Protein AF-D3RX54-F1 (afdb_monomer_lite)

pLDDT: mean 88.06, std 8.04, range [50.91, 95.69]

Sequence (73 aa):
MMEGMTTLDYIKYVREHPELKCKECGKSFKDVVWFIDFKEDENGIEVKGKGKGRVYVVCCNCGTENDLLELVG

Radius of gyration: 11.64 Å; chains: 1; bounding box: 29×20×27 Å

Foldseek 3Di:
DCAAEALVVVVVVLCVCQVQADPPPRHTPNVFDWHKDWDADPPAHQHHPPGGTWIWTATPVPRDTHTVVNRVD

Secondary structure (DSSP, 8-state):
--TT--HHHHHHHHHH-TT-B-TTT--BTTSS-EEEEEEEEEEEEEETTTEEEEEEEEETTT--EEEHHHHH-

Structure (mmCIF, N/CA/C/O backbone):
data_AF-D3RX54-F1
#
_entry.id   AF-D3RX54-F1
#
loop_
_atom_site.group_PDB
_atom_site.id
_atom_site.type_symbol
_atom_site.label_atom_id
_atom_site.label_alt_id
_atom_site.label_comp_id
_atom_site.label_asym_id
_atom_site.label_entity_id
_atom_site.label_seq_id
_atom_site.pdbx_PDB_ins_code
_atom_site.Cartn_x
_atom_site.Cartn_y
_atom_site.Cartn_z
_atom_site.occupancy
_atom_site.B_iso_or_equiv
_atom_site.auth_seq_id
_atom_site.auth_comp_id
_atom_site.auth_asym_id
_atom_site.auth_atom_id
_atom_site.pdbx_PDB_model_num
ATOM 1 N N . MET A 1 1 ? 15.948 2.822 0.737 1.00 50.91 1 MET A N 1
ATOM 2 C CA . MET A 1 1 ? 15.876 2.856 -0.742 1.00 50.91 1 MET A CA 1
ATOM 3 C C . MET A 1 1 ? 15.105 1.628 -1.200 1.00 50.91 1 MET A C 1
ATOM 5 O O . MET A 1 1 ? 15.536 0.528 -0.884 1.00 50.91 1 MET A O 1
ATOM 9 N N . MET A 1 2 ? 13.953 1.816 -1.852 1.00 60.84 2 MET A N 1
ATOM 10 C CA . MET A 1 2 ? 13.045 0.748 -2.318 1.00 60.84 2 MET A CA 1
ATOM 11 C C . MET A 1 2 ? 13.158 0.502 -3.837 1.00 60.84 2 MET A C 1
ATOM 13 O O . MET A 1 2 ? 12.159 0.221 -4.496 1.00 60.84 2 MET A O 1
ATOM 17 N N . GLU A 1 3 ? 14.343 0.674 -4.427 1.00 63.75 3 GLU A N 1
ATOM 18 C CA . GLU A 1 3 ? 14.524 0.500 -5.874 1.00 63.75 3 GLU A CA 1
ATOM 19 C C . GLU A 1 3 ? 14.590 -0.987 -6.254 1.00 63.75 3 GLU A C 1
ATOM 21 O O . GLU A 1 3 ? 15.321 -1.766 -5.640 1.00 63.75 3 GLU A O 1
ATOM 26 N N . GLY A 1 4 ? 13.834 -1.387 -7.284 1.00 69.75 4 GLY A N 1
ATOM 27 C CA . GLY A 1 4 ? 13.911 -2.730 -7.870 1.00 69.75 4 GLY A CA 1
ATOM 28 C C . GLY A 1 4 ? 13.116 -3.820 -7.142 1.00 69.75 4 GLY A C 1
ATOM 29 O O . GLY A 1 4 ? 13.332 -5.007 -7.402 1.00 69.75 4 GLY A O 1
ATOM 30 N N . MET A 1 5 ? 12.192 -3.447 -6.254 1.00 82.19 5 MET A N 1
ATOM 31 C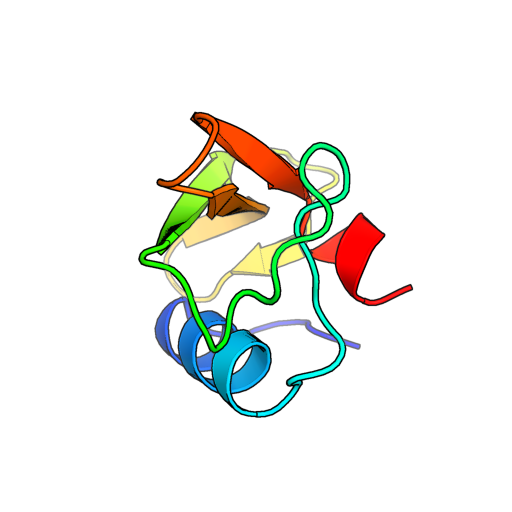 CA . MET A 1 5 ? 11.308 -4.386 -5.557 1.00 82.19 5 MET A CA 1
ATOM 32 C C . MET A 1 5 ? 10.185 -4.911 -6.465 1.00 82.19 5 MET A C 1
ATOM 34 O O . MET A 1 5 ? 9.724 -4.239 -7.392 1.00 82.19 5 MET A O 1
ATOM 38 N N . THR A 1 6 ? 9.736 -6.140 -6.203 1.00 86.88 6 THR A N 1
ATOM 39 C CA . THR A 1 6 ? 8.542 -6.712 -6.841 1.00 86.88 6 THR A CA 1
ATOM 40 C C . THR A 1 6 ? 7.278 -6.335 -6.067 1.00 86.88 6 THR A C 1
ATOM 42 O O . THR A 1 6 ? 7.333 -5.984 -4.890 1.00 86.88 6 THR A O 1
ATOM 45 N N . THR A 1 7 ? 6.098 -6.492 -6.678 1.00 82.38 7 THR A N 1
ATOM 46 C CA . THR A 1 7 ? 4.817 -6.325 -5.963 1.00 82.38 7 THR A CA 1
ATOM 47 C C . THR A 1 7 ? 4.722 -7.215 -4.716 1.00 82.38 7 THR A C 1
ATOM 49 O O . THR A 1 7 ? 4.196 -6.778 -3.698 1.00 82.38 7 THR A O 1
ATOM 52 N N . LEU A 1 8 ? 5.266 -8.438 -4.754 1.00 86.44 8 LEU A N 1
ATOM 53 C CA . LEU A 1 8 ? 5.279 -9.338 -3.594 1.00 86.44 8 LEU A CA 1
ATOM 54 C C . LEU A 1 8 ? 6.147 -8.810 -2.449 1.00 86.44 8 LEU A C 1
ATOM 56 O O . LEU A 1 8 ? 5.791 -9.009 -1.288 1.00 86.44 8 LEU A O 1
ATOM 60 N N . ASP A 1 9 ? 7.256 -8.143 -2.759 1.00 89.06 9 ASP A N 1
ATOM 61 C CA . ASP A 1 9 ? 8.132 -7.561 -1.741 1.00 89.06 9 ASP A CA 1
ATOM 62 C C . ASP A 1 9 ? 7.428 -6.410 -1.020 1.00 89.06 9 ASP A C 1
ATOM 64 O O . ASP A 1 9 ? 7.471 -6.350 0.205 1.00 89.06 9 ASP A O 1
ATOM 68 N N . TYR A 1 10 ? 6.668 -5.580 -1.742 1.00 86.00 10 TYR A N 1
ATOM 69 C CA . TYR A 1 10 ? 5.830 -4.552 -1.118 1.00 86.00 10 TYR A CA 1
ATOM 70 C C . TYR A 1 10 ? 4.722 -5.149 -0.242 1.00 86.00 10 TYR A C 1
ATOM 72 O O . TYR A 1 10 ? 4.454 -4.633 0.841 1.00 86.00 10 TYR A O 1
ATOM 80 N N . ILE A 1 11 ? 4.107 -6.269 -0.648 1.00 87.12 11 ILE A N 1
ATOM 81 C CA . ILE A 1 11 ? 3.120 -6.961 0.202 1.00 87.12 11 ILE A CA 1
ATOM 82 C C . ILE A 1 11 ? 3.774 -7.446 1.500 1.00 87.12 11 ILE A C 1
ATOM 84 O O . ILE A 1 11 ? 3.196 -7.288 2.575 1.00 87.12 11 ILE A O 1
ATOM 88 N N . LYS A 1 12 ? 4.965 -8.051 1.413 1.00 89.19 12 LYS A N 1
ATOM 89 C CA . LYS A 1 12 ? 5.710 -8.500 2.598 1.00 89.19 12 LYS A CA 1
ATOM 90 C C . LYS A 1 12 ? 6.071 -7.325 3.495 1.00 89.19 12 LYS A C 1
ATOM 92 O O . LYS A 1 12 ? 5.778 -7.389 4.682 1.00 89.19 12 LYS A O 1
ATOM 97 N N . TYR A 1 13 ? 6.587 -6.246 2.914 1.00 88.75 13 TYR A N 1
ATOM 98 C CA . TYR A 1 13 ? 6.928 -5.024 3.631 1.00 88.75 13 TYR A CA 1
ATOM 99 C C . TYR A 1 13 ? 5.736 -4.497 4.443 1.00 88.75 13 TYR A C 1
ATOM 101 O O . TYR A 1 13 ? 5.824 -4.368 5.659 1.00 88.75 13 TYR A O 1
ATOM 109 N N . VAL A 1 14 ? 4.569 -4.307 3.819 1.00 87.44 14 VAL A N 1
ATOM 110 C CA . VAL A 1 14 ? 3.382 -3.804 4.535 1.00 87.44 14 VAL A CA 1
ATOM 111 C C . VAL A 1 14 ? 2.937 -4.749 5.663 1.00 87.44 14 VAL A C 1
ATOM 113 O O . VAL A 1 14 ? 2.417 -4.297 6.680 1.00 87.44 14 VAL A O 1
ATOM 116 N N . ARG A 1 15 ? 3.156 -6.065 5.525 1.00 86.56 15 ARG A N 1
ATOM 117 C CA . ARG A 1 15 ? 2.862 -7.044 6.588 1.00 86.56 15 ARG A CA 1
ATOM 118 C C . ARG A 1 15 ? 3.878 -7.038 7.731 1.00 86.56 15 ARG A C 1
ATOM 120 O O . ARG A 1 15 ? 3.496 -7.323 8.864 1.00 86.56 15 ARG A O 1
ATOM 127 N N . GLU A 1 16 ? 5.145 -6.776 7.433 1.00 90.75 16 GLU A N 1
ATOM 128 C CA . GLU A 1 16 ? 6.246 -6.752 8.404 1.00 90.75 16 GLU A CA 1
ATOM 129 C C . GLU A 1 16 ? 6.322 -5.430 9.181 1.00 90.75 16 GLU A C 1
ATOM 131 O O . GLU A 1 16 ? 6.916 -5.400 10.256 1.00 90.75 16 GLU A O 1
ATOM 136 N N . HIS A 1 17 ? 5.651 -4.385 8.689 1.00 89.12 17 HIS A N 1
ATOM 137 C CA . HIS A 1 17 ? 5.571 -3.057 9.295 1.00 89.12 17 HIS A CA 1
ATOM 138 C C . HIS A 1 17 ? 4.178 -2.790 9.913 1.00 89.12 17 HIS A C 1
ATOM 140 O O . HIS A 1 17 ? 3.331 -2.125 9.305 1.00 89.12 17 HIS A O 1
ATOM 146 N N . PRO A 1 18 ? 3.881 -3.316 11.124 1.00 86.56 18 PRO A N 1
ATOM 147 C CA . PRO A 1 18 ? 2.568 -3.190 11.772 1.00 86.56 18 PRO A CA 1
ATOM 148 C C . PRO A 1 18 ? 2.176 -1.748 12.134 1.00 86.56 18 PRO A C 1
ATOM 150 O O . PRO A 1 18 ? 1.002 -1.472 12.407 1.00 86.56 18 PRO A O 1
ATOM 153 N N . GLU A 1 19 ? 3.144 -0.835 12.166 1.00 90.50 19 GLU A N 1
ATOM 154 C CA . GLU A 1 19 ? 2.954 0.594 12.382 1.00 90.50 19 GLU A CA 1
ATOM 155 C C . GLU A 1 19 ? 2.243 1.291 11.219 1.00 90.50 19 GLU A C 1
ATOM 157 O O . GLU A 1 19 ? 1.650 2.351 11.438 1.00 90.50 19 GLU A O 1
ATOM 162 N N . LEU A 1 20 ? 2.244 0.697 10.019 1.00 91.56 20 LEU A N 1
ATOM 163 C CA . LEU A 1 20 ? 1.565 1.265 8.862 1.00 91.56 20 LEU A CA 1
ATOM 164 C C . LEU A 1 20 ? 0.052 1.230 9.063 1.00 91.56 20 LEU A C 1
ATOM 166 O O . LEU A 1 20 ? -0.574 0.184 9.280 1.00 91.56 20 LEU A O 1
ATOM 170 N N . LYS A 1 21 ? -0.546 2.411 8.965 1.00 94.12 21 LYS A N 1
ATOM 171 C CA . LYS A 1 21 ? -1.973 2.636 9.173 1.00 94.12 21 LYS A CA 1
ATOM 172 C C . LYS A 1 21 ? -2.546 3.392 7.995 1.00 94.12 21 LYS A C 1
ATOM 174 O O . LYS A 1 21 ? -1.864 4.197 7.366 1.00 94.12 21 LYS A O 1
ATOM 179 N N . CYS A 1 22 ? -3.823 3.161 7.728 1.00 94.44 22 CYS A N 1
ATOM 180 C CA . CYS A 1 22 ? -4.551 4.006 6.801 1.00 94.44 22 CYS A CA 1
ATOM 181 C C . CYS A 1 22 ? -4.557 5.445 7.327 1.00 94.44 22 CYS A C 1
ATOM 183 O O . CYS A 1 22 ? -4.967 5.677 8.465 1.00 94.44 22 CYS A O 1
ATOM 185 N N . LYS A 1 23 ? -4.140 6.398 6.488 1.00 92.75 23 LYS A N 1
ATOM 186 C CA . LYS A 1 23 ? -4.038 7.814 6.865 1.00 92.75 23 LYS A CA 1
ATOM 187 C C . LYS A 1 23 ? -5.387 8.451 7.202 1.00 92.75 23 LYS A C 1
ATOM 189 O O . LYS A 1 23 ? -5.444 9.359 8.018 1.00 92.75 23 LYS A O 1
ATOM 194 N N . GLU A 1 24 ? -6.463 7.916 6.627 1.00 93.94 24 GLU A N 1
ATOM 195 C CA . GLU A 1 24 ? -7.826 8.410 6.835 1.00 93.94 24 GLU A CA 1
ATOM 196 C C . GLU A 1 24 ? -8.507 7.737 8.032 1.00 93.94 24 GLU A C 1
ATOM 198 O O . GLU A 1 24 ? -8.884 8.394 8.997 1.00 93.94 24 GLU A O 1
ATOM 203 N N . CYS A 1 25 ? -8.669 6.407 8.009 1.00 94.12 25 CYS A N 1
ATOM 204 C CA . CYS A 1 25 ? -9.432 5.716 9.057 1.00 94.12 25 CYS A CA 1
ATOM 205 C C . CYS A 1 25 ? -8.596 5.268 10.266 1.00 94.12 25 CYS A C 1
ATOM 207 O O . CYS A 1 25 ? -9.150 4.730 11.225 1.00 94.12 25 CYS A O 1
ATOM 209 N N . GLY A 1 26 ? -7.270 5.417 10.216 1.00 92.88 26 GLY A N 1
ATOM 210 C CA . GLY A 1 26 ? -6.350 5.088 11.309 1.00 92.88 26 GLY A CA 1
ATOM 211 C C . GLY A 1 26 ? -6.176 3.594 11.604 1.00 92.88 26 GLY A C 1
ATOM 212 O O . GLY A 1 26 ? -5.366 3.236 12.463 1.00 92.88 26 GLY A O 1
ATOM 213 N N . LYS A 1 27 ? -6.903 2.702 10.917 1.00 93.06 27 LYS A N 1
ATOM 214 C CA . LYS A 1 27 ? -6.760 1.253 11.107 1.00 93.06 27 LYS A CA 1
ATOM 215 C C . LYS A 1 27 ? -5.399 0.771 10.611 1.00 93.06 27 LYS A C 1
ATOM 217 O O . LYS A 1 27 ? -4.941 1.194 9.549 1.00 93.06 27 LYS A O 1
ATOM 222 N N . SER A 1 28 ? -4.785 -0.139 11.367 1.00 92.31 28 SER A N 1
ATOM 223 C CA . SER A 1 28 ? -3.558 -0.817 10.942 1.00 92.31 28 SER A CA 1
ATOM 224 C C . SER A 1 28 ? -3.847 -1.713 9.748 1.00 92.31 28 SER A C 1
ATOM 226 O O . SER A 1 28 ? -4.838 -2.447 9.746 1.00 92.31 28 SER A O 1
ATOM 228 N N . PHE A 1 29 ? -2.950 -1.704 8.763 1.00 90.94 29 PHE A N 1
ATOM 229 C CA . PHE A 1 29 ? -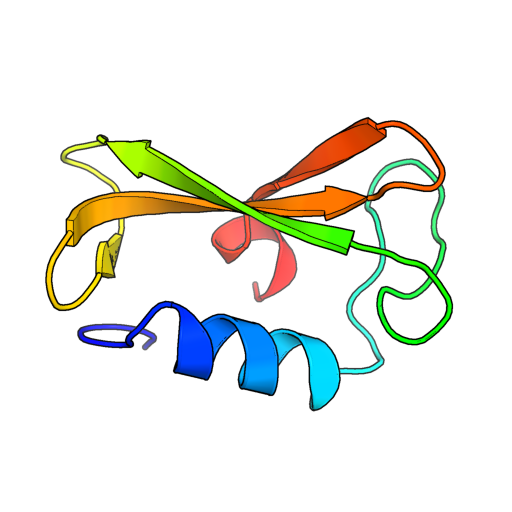3.006 -2.648 7.647 1.00 90.94 29 PHE A CA 1
ATOM 230 C C . PHE A 1 29 ? -2.784 -4.099 8.092 1.00 90.94 29 PHE A C 1
ATOM 232 O O . PHE A 1 29 ? -3.119 -5.024 7.363 1.00 90.94 29 PHE A O 1
ATOM 239 N N . LYS A 1 30 ? -2.312 -4.343 9.315 1.00 88.56 30 LYS A N 1
ATOM 240 C CA . LYS A 1 30 ? -2.283 -5.694 9.880 1.00 88.56 30 LYS A CA 1
ATOM 241 C C . LYS A 1 30 ? -3.681 -6.245 10.193 1.00 88.56 30 LYS A C 1
ATOM 243 O O . LYS A 1 30 ? -3.893 -7.450 10.086 1.00 88.56 30 LYS A O 1
ATOM 248 N N . ASP A 1 31 ? -4.618 -5.371 10.553 1.00 86.62 31 ASP A N 1
ATOM 249 C CA . ASP A 1 31 ? -5.924 -5.753 11.106 1.00 86.62 31 ASP A CA 1
ATOM 250 C C . ASP A 1 31 ? -7.073 -5.641 10.091 1.00 86.62 31 ASP A C 1
ATOM 252 O O . ASP A 1 31 ? -8.227 -5.933 10.411 1.00 86.62 31 ASP A O 1
ATOM 256 N N . VAL A 1 32 ? -6.790 -5.190 8.867 1.00 86.62 32 VAL A N 1
ATOM 257 C CA . VAL A 1 32 ? -7.797 -5.002 7.814 1.00 86.62 32 VAL A CA 1
ATOM 258 C C . VAL A 1 32 ? -7.387 -5.685 6.523 1.00 86.62 32 VAL A C 1
ATOM 260 O O . VAL A 1 32 ? -6.211 -5.919 6.264 1.00 86.62 32 VAL A O 1
ATOM 263 N N . VAL A 1 33 ? -8.374 -5.969 5.675 1.00 89.31 33 VAL A N 1
ATOM 264 C CA . VAL A 1 33 ? -8.111 -6.352 4.287 1.00 89.31 33 VAL A CA 1
ATOM 265 C C . VAL A 1 33 ? -7.614 -5.122 3.523 1.00 89.31 33 VAL A C 1
ATOM 267 O O . VAL A 1 33 ? -8.136 -4.016 3.691 1.00 89.31 33 VAL A O 1
ATOM 270 N N . TRP A 1 34 ? -6.610 -5.323 2.681 1.00 93.00 34 TRP A N 1
ATOM 271 C CA . TRP A 1 34 ? -6.067 -4.327 1.764 1.00 93.00 34 TRP A CA 1
ATOM 272 C C . TRP A 1 34 ? -5.469 -5.025 0.543 1.00 93.00 34 TRP A C 1
ATOM 274 O O . TRP A 1 34 ? -5.224 -6.234 0.560 1.00 93.00 34 TRP A O 1
ATOM 284 N N . PHE A 1 35 ? -5.234 -4.259 -0.515 1.00 91.38 35 PHE A N 1
ATOM 285 C CA . PHE A 1 35 ? -4.509 -4.711 -1.699 1.00 91.38 35 PHE A CA 1
ATOM 286 C C . PHE A 1 35 ? -3.542 -3.630 -2.178 1.00 91.38 35 PHE A C 1
ATOM 288 O O . PHE A 1 35 ? -3.605 -2.486 -1.726 1.00 91.38 35 PHE A O 1
ATOM 295 N N . ILE A 1 36 ? -2.632 -4.018 -3.070 1.00 90.94 36 ILE A N 1
ATOM 296 C CA . ILE A 1 36 ? -1.709 -3.085 -3.710 1.00 90.94 36 ILE A CA 1
ATOM 297 C C . ILE A 1 36 ? -2.254 -2.698 -5.075 1.00 90.94 36 ILE A C 1
ATOM 299 O O . ILE A 1 36 ? -2.552 -3.579 -5.884 1.00 90.94 36 ILE A O 1
ATOM 303 N N . ASP A 1 37 ? -2.317 -1.397 -5.331 1.00 91.62 37 ASP A N 1
ATOM 304 C CA . ASP A 1 37 ? -2.533 -0.844 -6.662 1.00 91.62 37 ASP A CA 1
ATOM 305 C C . ASP A 1 37 ? -1.247 -0.199 -7.199 1.00 91.62 37 ASP A C 1
ATOM 307 O O . ASP A 1 37 ? -0.380 0.233 -6.435 1.00 91.62 37 ASP A O 1
ATOM 311 N N . PHE A 1 38 ? -1.101 -0.172 -8.520 1.00 91.31 38 PHE A N 1
ATOM 312 C CA . PHE A 1 38 ? 0.041 0.423 -9.208 1.00 91.31 38 PHE A CA 1
ATOM 313 C C . PHE A 1 38 ? -0.450 1.325 -10.334 1.00 91.31 38 PHE A C 1
ATOM 315 O O . PHE A 1 38 ? -1.222 0.882 -11.185 1.00 91.31 38 PHE A O 1
ATOM 322 N N . LYS A 1 39 ? 0.058 2.556 -10.370 1.00 92.69 39 LYS A N 1
ATOM 323 C CA . LYS A 1 39 ? -0.248 3.540 -11.413 1.00 92.69 39 LYS A CA 1
ATOM 324 C C . LYS A 1 39 ? 1.059 4.019 -12.036 1.00 92.69 39 LYS A C 1
ATOM 326 O O . LYS A 1 39 ? 1.971 4.397 -11.303 1.00 92.69 39 LYS A O 1
ATOM 331 N N . GLU A 1 40 ? 1.155 3.968 -13.362 1.00 93.38 40 GLU A N 1
ATOM 332 C CA . GLU A 1 40 ? 2.335 4.437 -14.098 1.00 93.38 40 GLU A CA 1
ATOM 333 C C . GLU A 1 40 ? 2.582 5.928 -13.823 1.00 93.38 40 GLU A C 1
ATOM 335 O O . GLU A 1 40 ? 1.657 6.740 -13.847 1.00 93.38 40 GLU A O 1
ATOM 340 N N . ASP A 1 41 ? 3.832 6.273 -13.524 1.00 91.50 41 ASP A N 1
ATOM 341 C CA . ASP A 1 41 ? 4.292 7.631 -13.212 1.00 91.50 41 ASP A CA 1
ATOM 342 C C . ASP A 1 41 ? 5.811 7.669 -13.424 1.00 91.50 41 ASP A C 1
ATOM 344 O O . ASP A 1 41 ? 6.557 6.936 -12.770 1.00 91.50 41 ASP A O 1
ATOM 348 N N . GLU A 1 42 ? 6.287 8.524 -14.331 1.00 89.31 42 GLU A N 1
ATOM 349 C CA . GLU A 1 42 ? 7.716 8.661 -14.650 1.00 89.31 42 GLU A CA 1
ATOM 350 C C . GLU A 1 42 ? 8.551 9.164 -13.461 1.00 89.31 42 GLU A C 1
ATOM 352 O O . GLU A 1 42 ? 9.756 8.900 -13.391 1.00 89.31 42 GLU A O 1
ATOM 357 N N . ASN A 1 43 ? 7.906 9.845 -12.508 1.00 86.81 43 ASN A N 1
ATOM 358 C CA . ASN A 1 43 ? 8.508 10.329 -11.265 1.00 86.81 43 ASN A CA 1
ATOM 359 C C . ASN A 1 43 ? 8.323 9.344 -10.096 1.00 86.81 43 ASN A C 1
ATOM 361 O O . ASN A 1 43 ? 8.655 9.672 -8.956 1.00 86.81 43 ASN A O 1
ATOM 365 N N . GLY A 1 44 ? 7.754 8.166 -10.360 1.00 85.50 44 GLY A N 1
ATOM 366 C CA . GLY A 1 44 ? 7.532 7.112 -9.379 1.00 85.50 44 GLY A CA 1
ATOM 367 C C . GLY A 1 44 ? 8.764 6.242 -9.109 1.00 85.50 44 GLY A C 1
ATOM 368 O O . GLY A 1 44 ? 9.884 6.528 -9.536 1.00 85.50 44 GLY A O 1
ATOM 369 N N . ILE A 1 45 ? 8.541 5.139 -8.395 1.00 86.38 45 ILE A N 1
ATOM 370 C CA . ILE A 1 45 ? 9.562 4.125 -8.111 1.00 86.38 45 ILE A CA 1
ATOM 371 C C . ILE A 1 45 ? 9.622 3.070 -9.210 1.00 86.38 45 ILE A C 1
ATOM 373 O O . ILE A 1 45 ? 8.614 2.730 -9.829 1.00 86.38 45 ILE A O 1
ATOM 377 N N . GLU A 1 46 ? 10.815 2.519 -9.423 1.00 89.25 46 GLU A N 1
ATOM 378 C CA . GLU A 1 46 ? 11.025 1.401 -10.339 1.00 89.25 46 GLU A CA 1
ATOM 379 C C . GLU A 1 46 ? 10.505 0.098 -9.713 1.00 89.25 46 GLU A C 1
ATOM 381 O O . GLU A 1 46 ? 11.103 -0.435 -8.770 1.00 89.25 46 GLU A O 1
ATOM 386 N N . VAL A 1 47 ? 9.408 -0.433 -10.259 1.00 86.75 47 VAL A N 1
ATOM 387 C CA . VAL A 1 47 ? 8.827 -1.717 -9.854 1.00 86.75 47 VAL A CA 1
ATOM 388 C C . VAL A 1 47 ? 9.236 -2.790 -10.851 1.00 86.75 47 VAL A C 1
ATOM 390 O O . VAL A 1 47 ? 8.901 -2.747 -12.041 1.00 86.75 47 VAL A O 1
ATOM 393 N N . LYS A 1 48 ? 9.932 -3.816 -10.357 1.00 87.19 48 LYS A N 1
ATOM 394 C CA . LYS A 1 48 ? 10.469 -4.880 -11.207 1.00 87.19 48 LYS A CA 1
ATOM 395 C C . LYS A 1 48 ? 9.343 -5.598 -11.961 1.00 87.19 48 LYS A C 1
ATOM 397 O O . LYS A 1 48 ? 8.477 -6.223 -11.352 1.00 87.19 48 LYS A O 1
ATOM 402 N N . GLY A 1 49 ? 9.390 -5.530 -13.293 1.00 86.00 49 GLY A N 1
ATOM 403 C CA . GLY A 1 49 ? 8.407 -6.146 -14.192 1.00 86.00 49 GLY A CA 1
ATOM 404 C C . GLY A 1 49 ? 7.168 -5.296 -14.498 1.00 86.00 49 GLY A C 1
ATOM 405 O O . GLY A 1 49 ? 6.326 -5.752 -15.266 1.00 86.00 49 GLY A O 1
ATOM 406 N N . LYS A 1 50 ? 7.055 -4.085 -13.933 1.00 85.69 50 LYS A N 1
ATOM 407 C CA . LYS A 1 50 ? 5.991 -3.115 -14.254 1.00 85.69 50 LYS A CA 1
ATOM 408 C C . LYS A 1 50 ? 6.510 -1.769 -14.772 1.00 85.69 50 LYS A C 1
ATOM 410 O O . LYS A 1 50 ? 5.757 -1.073 -15.436 1.00 85.69 50 LYS A O 1
ATOM 415 N N . GLY A 1 51 ? 7.774 -1.431 -14.516 1.00 89.31 51 GLY A N 1
ATOM 416 C CA . GLY A 1 51 ? 8.356 -0.136 -14.877 1.00 89.31 51 GLY A CA 1
ATOM 417 C C . GLY A 1 51 ? 8.180 0.897 -13.764 1.00 89.31 51 GLY A C 1
ATOM 418 O O . GLY A 1 51 ? 7.970 0.537 -12.601 1.00 89.31 51 GLY A O 1
ATOM 419 N N . LYS A 1 52 ? 8.275 2.184 -14.112 1.00 91.56 52 LYS A N 1
ATOM 420 C CA . LYS A 1 52 ? 8.145 3.283 -13.148 1.00 91.56 52 LYS A CA 1
ATOM 421 C C . LYS A 1 52 ? 6.695 3.622 -12.838 1.00 91.56 52 LYS A C 1
ATOM 423 O O . LYS A 1 52 ? 5.873 3.792 -13.738 1.00 91.56 52 LYS A O 1
ATOM 428 N N . GLY A 1 53 ? 6.395 3.761 -11.554 1.00 91.94 53 GLY A N 1
ATOM 429 C CA . GLY A 1 53 ? 5.091 4.232 -11.117 1.00 91.94 53 GLY A CA 1
ATOM 430 C C . GLY A 1 53 ? 4.958 4.383 -9.614 1.00 91.94 53 GLY A C 1
ATOM 431 O O . GLY A 1 53 ? 5.906 4.175 -8.856 1.00 91.94 53 GLY A O 1
ATOM 432 N N . ARG A 1 54 ? 3.764 4.764 -9.173 1.00 91.12 54 ARG A N 1
ATOM 433 C CA . ARG A 1 54 ? 3.408 4.8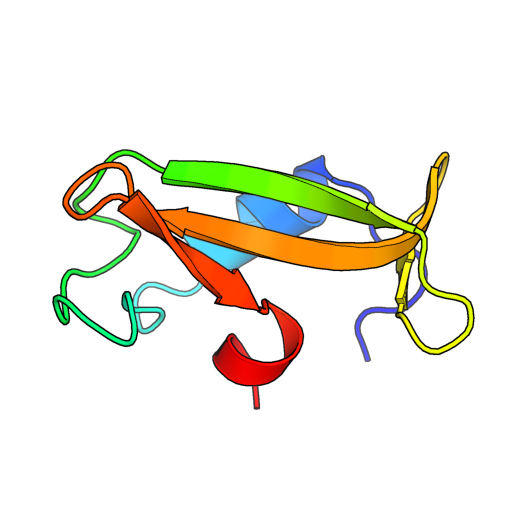60 -7.757 1.00 91.12 54 ARG A CA 1
ATOM 434 C C . ARG A 1 54 ? 2.686 3.609 -7.293 1.00 91.12 54 ARG A C 1
ATOM 436 O O . ARG A 1 54 ? 1.876 3.032 -8.020 1.00 91.12 54 ARG A O 1
ATOM 443 N N . VAL A 1 55 ? 2.993 3.198 -6.068 1.00 91.69 55 VAL A N 1
ATOM 444 C CA . VAL A 1 55 ? 2.426 2.014 -5.423 1.00 91.69 55 VAL A CA 1
ATOM 445 C C . VAL A 1 55 ? 1.508 2.483 -4.305 1.00 91.69 55 VAL A C 1
ATOM 447 O O . VAL A 1 55 ? 1.929 3.263 -3.458 1.00 91.69 55 VAL A O 1
ATOM 450 N N . TYR A 1 56 ? 0.272 1.996 -4.283 1.00 93.88 56 TYR A N 1
ATOM 451 C CA . TYR A 1 56 ? -0.725 2.377 -3.287 1.00 93.88 56 TYR A CA 1
ATOM 452 C C . TYR A 1 56 ? -1.152 1.173 -2.459 1.00 93.88 56 TYR A C 1
ATOM 454 O O . TYR A 1 56 ? -1.434 0.108 -3.002 1.00 93.88 56 TYR A O 1
ATOM 462 N N . VAL A 1 57 ? -1.266 1.359 -1.145 1.00 93.56 57 VAL A N 1
ATOM 463 C CA . VAL A 1 57 ? -1.945 0.428 -0.239 1.00 93.56 57 VAL A CA 1
ATOM 464 C C . VAL A 1 57 ? -3.398 0.873 -0.107 1.00 93.56 57 VAL A C 1
ATOM 466 O O . VAL A 1 57 ? -3.700 1.906 0.502 1.00 93.56 57 VAL A O 1
ATOM 469 N N . VAL A 1 58 ? -4.317 0.109 -0.692 1.00 94.44 58 VAL A N 1
ATOM 470 C CA . VAL A 1 58 ? -5.748 0.433 -0.688 1.00 94.44 58 VAL A CA 1
ATOM 471 C C . VAL A 1 58 ? -6.421 -0.200 0.522 1.00 94.44 58 VAL A C 1
ATOM 473 O O . VAL A 1 58 ? -6.449 -1.421 0.668 1.00 94.44 58 VAL A O 1
ATOM 476 N N . CYS A 1 59 ? -6.973 0.628 1.409 1.00 95.50 59 CYS A N 1
ATOM 477 C CA . CYS A 1 59 ? -7.655 0.174 2.616 1.00 95.50 59 CYS A CA 1
ATOM 478 C C . CYS A 1 59 ? -9.078 -0.296 2.288 1.00 95.50 59 CYS A C 1
ATOM 480 O O . CYS A 1 59 ? -9.943 0.531 2.010 1.00 95.50 59 CYS A O 1
ATOM 482 N N . CYS A 1 60 ? -9.390 -1.589 2.418 1.00 93.00 60 CYS A N 1
ATOM 483 C CA . CYS A 1 60 ? -10.751 -2.081 2.147 1.00 93.00 60 CYS A CA 1
ATOM 484 C C . CYS A 1 60 ? -11.765 -1.719 3.245 1.00 93.00 60 CYS A C 1
ATOM 486 O O . CYS A 1 60 ? -12.953 -1.979 3.088 1.00 93.00 60 CYS A O 1
ATOM 488 N N . ASN A 1 61 ? -11.320 -1.128 4.360 1.00 93.62 61 ASN A N 1
ATOM 489 C CA . ASN A 1 61 ? -12.226 -0.650 5.403 1.00 93.62 61 ASN A CA 1
ATOM 490 C C . ASN A 1 61 ? -12.916 0.674 5.031 1.00 93.62 61 ASN A C 1
ATOM 492 O O . ASN A 1 61 ? -14.079 0.858 5.371 1.00 93.62 61 ASN A O 1
ATOM 496 N N . CYS A 1 62 ? -12.203 1.603 4.388 1.00 94.56 62 CYS A N 1
ATOM 497 C CA . CYS A 1 62 ? -12.731 2.931 4.043 1.00 94.56 62 CYS A CA 1
ATOM 498 C C . CYS A 1 62 ? -12.561 3.315 2.566 1.00 94.56 62 CYS A C 1
ATOM 500 O O . CYS A 1 62 ? -13.031 4.372 2.165 1.00 94.56 62 CYS A O 1
ATOM 502 N N . GLY A 1 63 ? -11.903 2.481 1.757 1.00 93.00 63 GLY A N 1
ATOM 503 C CA . GLY A 1 63 ? -11.666 2.714 0.330 1.00 93.00 63 GLY A CA 1
ATOM 504 C C . GLY A 1 63 ? -10.482 3.630 0.011 1.00 93.00 63 GLY A C 1
ATOM 505 O O . GLY A 1 63 ? -10.190 3.852 -1.157 1.00 93.00 63 GLY A O 1
ATOM 506 N N . THR A 1 64 ? -9.787 4.161 1.019 1.00 95.69 64 THR A N 1
ATOM 507 C CA . THR A 1 64 ? -8.679 5.104 0.817 1.00 95.69 64 THR A CA 1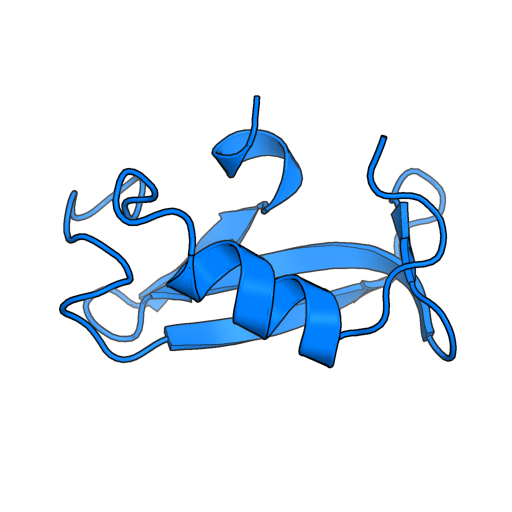
ATOM 508 C C . THR A 1 64 ? -7.468 4.431 0.174 1.00 95.69 64 THR A C 1
ATOM 510 O O . THR A 1 64 ? -6.971 3.424 0.685 1.00 95.69 64 THR A O 1
ATOM 513 N N . GLU A 1 65 ? -6.932 5.056 -0.872 1.00 95.31 65 GLU A N 1
ATOM 514 C CA . GLU A 1 65 ? -5.612 4.760 -1.431 1.00 95.31 65 GLU A CA 1
ATOM 515 C C . GLU A 1 65 ? -4.528 5.508 -0.6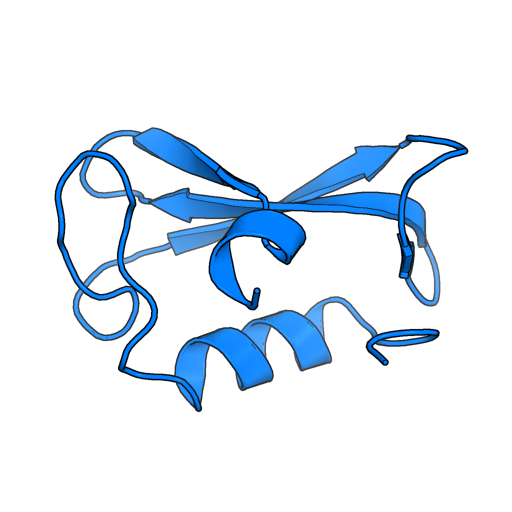40 1.00 95.31 65 GLU A C 1
ATOM 517 O O . GLU A 1 65 ? -4.576 6.730 -0.478 1.00 95.31 65 GLU A O 1
ATOM 522 N N . ASN A 1 66 ? -3.546 4.779 -0.118 1.00 93.69 66 ASN A N 1
ATOM 523 C CA . ASN A 1 66 ? -2.446 5.346 0.656 1.00 93.69 66 ASN A CA 1
ATOM 524 C C . ASN A 1 66 ? -1.175 5.161 -0.166 1.00 93.69 66 ASN A C 1
ATOM 526 O O . ASN A 1 66 ? -0.801 4.021 -0.432 1.00 93.69 66 ASN A O 1
ATOM 530 N N . ASP A 1 67 ? -0.549 6.253 -0.606 1.00 92.50 67 ASP A N 1
ATOM 531 C CA . ASP A 1 67 ? 0.710 6.175 -1.350 1.00 92.50 67 ASP A CA 1
ATOM 532 C C . ASP A 1 67 ? 1.763 5.52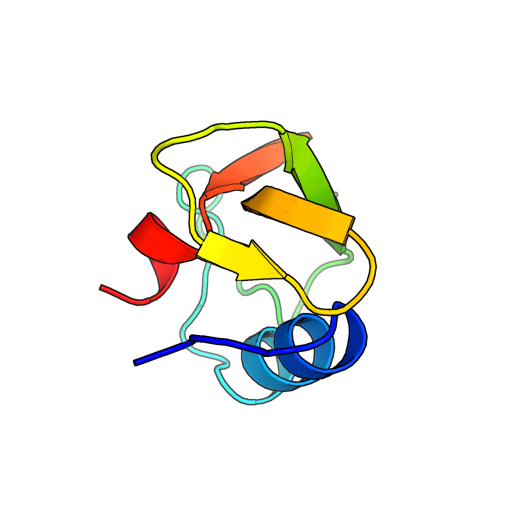8 -0.447 1.00 92.50 67 ASP A C 1
ATOM 534 O O . ASP A 1 67 ? 1.996 5.968 0.681 1.00 92.50 67 ASP A O 1
ATOM 538 N N . LEU A 1 68 ? 2.362 4.442 -0.924 1.00 88.19 68 LEU A N 1
ATOM 539 C CA . LEU A 1 68 ? 3.333 3.688 -0.155 1.00 88.19 68 LEU A CA 1
ATOM 540 C C . LEU A 1 68 ? 4.548 4.550 0.199 1.00 88.19 68 LEU A C 1
ATOM 542 O O . LEU A 1 68 ? 5.057 4.405 1.301 1.00 88.19 68 LEU A O 1
ATOM 546 N N . LEU A 1 69 ? 4.980 5.466 -0.677 1.00 85.06 69 LEU A N 1
ATOM 547 C CA . LEU A 1 69 ? 6.087 6.381 -0.378 1.00 85.06 69 LEU A CA 1
ATOM 548 C C . LEU A 1 69 ? 5.753 7.315 0.786 1.00 85.06 69 LEU A C 1
ATOM 550 O O . LEU A 1 69 ? 6.595 7.539 1.648 1.00 85.06 69 LEU A O 1
ATOM 554 N N . GLU A 1 70 ? 4.518 7.817 0.842 1.00 87.94 70 GLU A N 1
ATOM 555 C CA . GLU A 1 70 ? 4.053 8.653 1.957 1.00 87.94 70 GLU A CA 1
ATOM 556 C C . GLU A 1 70 ? 3.965 7.859 3.266 1.00 87.94 70 GLU A C 1
ATOM 558 O O . GLU A 1 70 ? 4.205 8.404 4.341 1.00 87.94 70 GLU A O 1
ATOM 563 N N . LEU A 1 71 ? 3.602 6.575 3.183 1.00 83.94 71 LEU A N 1
ATOM 564 C CA . LEU A 1 71 ? 3.461 5.703 4.347 1.00 83.94 71 LEU A CA 1
ATOM 565 C C . LEU A 1 71 ? 4.800 5.325 4.985 1.00 83.94 71 LEU A C 1
ATOM 567 O O . LEU A 1 71 ? 4.843 5.120 6.197 1.00 83.94 71 LEU A O 1
ATOM 571 N N . VAL A 1 72 ? 5.864 5.191 4.190 1.00 80.19 72 VAL A N 1
ATOM 572 C CA . VAL A 1 72 ? 7.178 4.754 4.690 1.00 80.19 72 VAL A CA 1
ATOM 573 C C . VAL A 1 72 ? 8.059 5.886 5.211 1.00 80.19 72 VAL A C 1
ATOM 575 O O . VAL A 1 72 ? 8.953 5.603 6.009 1.00 80.19 72 VAL A O 1
ATOM 578 N N . GLY A 1 73 ? 7.776 7.138 4.829 1.00 64.25 73 GLY A N 1
ATOM 579 C CA . GLY A 1 73 ? 8.582 8.306 5.202 1.00 64.25 73 GLY A CA 1
ATOM 580 C C . GLY A 1 73 ? 9.809 8.506 4.321 1.00 64.25 73 GLY A C 1
ATOM 581 O O . GLY A 1 73 ? 10.622 7.564 4.181 1.00 64.25 73 GLY A O 1
#

Organism: Ferroglobus placidus (strain DSM 10642 / AEDII12DO) (NCBI:txid589924)